Protein AF-A0A0D3FZT7-F1 (afdb_monomer)

Structure (mmCIF, N/CA/C/O backbone):
data_AF-A0A0D3FZT7-F1
#
_entry.id   AF-A0A0D3FZT7-F1
#
loop_
_atom_site.group_PDB
_atom_site.id
_atom_site.type_symbol
_atom_site.label_atom_id
_atom_site.label_alt_id
_atom_site.label_comp_id
_atom_site.label_asym_id
_atom_site.label_entity_id
_atom_site.label_seq_id
_atom_site.pdbx_PDB_ins_code
_atom_site.Cartn_x
_atom_site.Cartn_y
_atom_site.Cartn_z
_atom_site.occupancy
_atom_site.B_iso_or_equiv
_atom_site.auth_seq_id
_atom_site.auth_comp_id
_atom_site.auth_asym_id
_atom_site.auth_atom_id
_atom_site.pdbx_PDB_model_num
ATOM 1 N N . MET A 1 1 ? -8.941 10.943 -0.193 1.00 49.81 1 MET A N 1
ATOM 2 C CA . MET A 1 1 ? -8.845 11.313 1.235 1.00 49.81 1 MET A CA 1
ATOM 3 C C . MET A 1 1 ? -10.201 11.715 1.791 1.00 49.81 1 MET A C 1
ATOM 5 O O . MET A 1 1 ? -10.698 11.001 2.644 1.00 49.81 1 MET A O 1
ATOM 9 N N . SER A 1 2 ? -10.867 12.737 1.251 1.00 47.97 2 SER A N 1
ATOM 10 C CA . SER A 1 2 ? -12.172 13.206 1.758 1.00 47.97 2 SER A CA 1
ATOM 11 C C . SER A 1 2 ? -13.292 12.150 1.708 1.00 47.97 2 SER A C 1
ATOM 13 O O . SER A 1 2 ? -14.020 11.986 2.678 1.00 47.97 2 SER A O 1
ATOM 15 N N . PHE A 1 3 ? -13.395 11.379 0.619 1.00 68.00 3 PHE A N 1
ATOM 16 C CA . PHE A 1 3 ? -14.388 10.298 0.500 1.00 68.00 3 PHE A CA 1
ATOM 17 C C . PHE A 1 3 ? -14.112 9.110 1.430 1.00 68.00 3 PHE A C 1
ATOM 19 O O . PHE A 1 3 ? -15.040 8.587 2.027 1.00 68.00 3 PHE A O 1
ATOM 26 N N . ALA A 1 4 ? -12.840 8.748 1.614 1.00 59.12 4 ALA A N 1
ATOM 27 C CA . ALA A 1 4 ? -12.433 7.680 2.529 1.00 59.12 4 ALA A CA 1
ATOM 28 C C . ALA A 1 4 ? -12.727 8.037 3.995 1.00 59.12 4 ALA A C 1
ATOM 30 O O . ALA A 1 4 ? -13.129 7.182 4.775 1.00 59.12 4 ALA A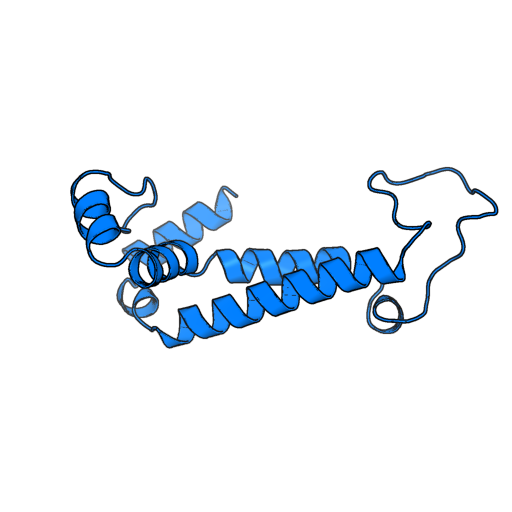 O 1
ATOM 31 N N . MET A 1 5 ? -12.560 9.312 4.364 1.00 59.31 5 MET A N 1
ATOM 32 C CA . MET A 1 5 ? -12.951 9.798 5.688 1.00 59.31 5 MET A CA 1
ATOM 33 C C . MET A 1 5 ? -14.463 9.697 5.887 1.00 59.31 5 MET A C 1
ATOM 35 O O . MET A 1 5 ? -14.903 9.246 6.936 1.00 59.31 5 MET A O 1
ATOM 39 N N . LEU A 1 6 ? -15.252 10.075 4.879 1.00 69.69 6 LEU A N 1
ATOM 40 C CA . LEU A 1 6 ? -16.713 10.067 4.951 1.00 69.69 6 LEU A CA 1
ATOM 41 C C . LEU A 1 6 ? -17.298 8.644 4.986 1.00 69.69 6 LEU A C 1
ATOM 43 O O . LEU A 1 6 ? -18.194 8.381 5.783 1.00 69.69 6 LEU A O 1
ATOM 47 N N . GLU A 1 7 ? -16.759 7.719 4.192 1.00 68.38 7 GLU A N 1
ATOM 48 C CA . GLU A 1 7 ? -17.059 6.280 4.249 1.00 68.38 7 GLU A CA 1
ATOM 49 C C . GLU A 1 7 ? -16.758 5.711 5.641 1.00 68.38 7 GLU A C 1
ATOM 51 O O . GLU A 1 7 ? -17.649 5.170 6.294 1.00 68.38 7 GLU A O 1
ATOM 56 N N . HIS A 1 8 ? -15.552 5.956 6.163 1.00 61.16 8 HIS A N 1
ATOM 57 C CA . HIS A 1 8 ? -15.153 5.465 7.480 1.00 61.16 8 HIS A CA 1
ATOM 58 C C . HIS A 1 8 ? -16.012 6.035 8.620 1.00 61.16 8 HIS A C 1
ATOM 60 O O . HIS A 1 8 ? -16.279 5.324 9.594 1.00 61.16 8 HIS A O 1
ATOM 66 N N . LEU A 1 9 ? -16.443 7.299 8.506 1.00 61.69 9 LEU A N 1
ATOM 67 C CA . LEU A 1 9 ? -17.339 7.965 9.457 1.00 61.69 9 LEU A CA 1
ATOM 68 C C . LEU A 1 9 ? -18.751 7.367 9.400 1.00 61.69 9 LEU A C 1
ATOM 70 O O . LEU A 1 9 ? -19.364 7.131 10.436 1.00 61.69 9 LEU A O 1
ATOM 74 N N . THR A 1 10 ? -19.240 7.079 8.192 1.00 62.66 10 THR A N 1
ATOM 75 C CA . THR A 1 10 ? -20.557 6.472 7.956 1.00 62.66 10 THR A CA 1
ATOM 76 C C . THR A 1 10 ? -20.601 5.043 8.499 1.00 62.66 10 THR A C 1
ATOM 78 O O . THR A 1 10 ? -21.533 4.684 9.214 1.00 62.66 10 THR A O 1
ATOM 81 N N . GLU A 1 11 ? -19.561 4.246 8.250 1.00 63.12 11 GLU A N 1
ATOM 82 C CA . GLU A 1 11 ? -19.422 2.894 8.803 1.00 63.12 11 GLU A CA 1
ATOM 83 C C . GLU A 1 11 ? -19.251 2.896 10.326 1.00 63.12 11 GLU A C 1
ATOM 85 O O . GLU A 1 11 ? -19.795 2.027 10.998 1.00 63.12 11 GLU A O 1
ATOM 90 N N . ALA A 1 12 ? -18.536 3.877 10.892 1.00 59.78 12 ALA A N 1
ATOM 91 C CA . ALA A 1 12 ? -18.393 4.003 12.345 1.00 59.78 12 ALA A CA 1
ATOM 92 C C . ALA A 1 12 ? -19.722 4.339 13.042 1.00 59.78 12 ALA A C 1
ATOM 94 O O . ALA A 1 12 ? -19.971 3.848 14.139 1.00 59.78 12 ALA A O 1
ATOM 95 N N . LEU A 1 13 ? -20.562 5.164 12.409 1.00 66.19 13 LEU A N 1
ATOM 96 C CA . LEU A 1 13 ? -21.857 5.577 12.955 1.00 66.19 13 LEU A CA 1
ATOM 97 C C . LEU A 1 13 ? -22.934 4.495 12.809 1.00 66.19 13 LEU A C 1
ATOM 99 O O . LEU A 1 13 ? -23.800 4.389 13.672 1.00 66.19 13 LEU A O 1
ATOM 103 N N . LEU A 1 14 ? -22.900 3.718 11.721 1.00 66.38 14 LEU A N 1
ATOM 104 C CA . LEU A 1 14 ? -23.928 2.717 11.424 1.00 66.38 14 LEU A CA 1
ATOM 105 C C . LEU A 1 14 ? -23.564 1.304 11.907 1.00 66.38 14 LEU A C 1
ATOM 107 O O . LEU A 1 14 ? -24.468 0.555 12.267 1.00 66.38 14 LEU A O 1
ATOM 111 N N . PHE A 1 15 ? -22.277 0.930 11.935 1.00 61.31 15 PHE A N 1
ATOM 112 C CA . PHE A 1 15 ? -21.832 -0.447 12.206 1.00 61.31 15 PHE A CA 1
ATOM 113 C C . PHE A 1 15 ? -20.522 -0.518 13.029 1.00 61.31 15 PHE A C 1
ATOM 115 O O . PHE A 1 15 ? -19.498 -0.999 12.532 1.00 61.31 15 PHE A O 1
ATOM 122 N N . PRO A 1 16 ? -20.523 -0.087 14.307 1.00 58.38 16 PRO A N 1
ATOM 123 C CA . PRO A 1 16 ? -19.332 -0.121 15.164 1.00 58.38 16 PRO A CA 1
ATOM 124 C C . PRO A 1 16 ? -18.804 -1.545 15.434 1.00 58.38 16 PRO A C 1
ATOM 126 O O . PRO A 1 16 ? -17.593 -1.736 15.548 1.00 58.38 16 PRO A O 1
ATOM 129 N N . GLU A 1 17 ? -19.680 -2.555 15.445 1.00 55.94 17 GLU A N 1
ATOM 130 C CA . GLU A 1 17 ? -19.344 -3.964 15.719 1.00 55.94 17 GLU A CA 1
ATOM 131 C C . GLU A 1 17 ? -18.473 -4.613 14.624 1.00 55.94 17 GLU A C 1
ATOM 133 O O . GLU A 1 17 ? -17.681 -5.509 14.908 1.00 55.94 17 GLU A O 1
ATOM 138 N N . LEU A 1 18 ? -18.534 -4.138 13.369 1.00 53.84 18 LEU A N 1
ATOM 139 C CA . LEU A 1 18 ? -17.671 -4.656 12.293 1.00 53.84 18 LEU A CA 1
ATOM 140 C C . LEU A 1 18 ? -16.187 -4.304 12.500 1.00 53.84 18 LEU A C 1
ATOM 142 O O . LEU A 1 18 ? -15.313 -4.974 11.946 1.00 53.84 18 LEU A O 1
ATOM 146 N N . LYS A 1 19 ? -15.891 -3.273 13.302 1.00 54.03 19 LYS A N 1
ATOM 147 C CA . LYS A 1 19 ? -14.524 -2.796 13.570 1.00 54.03 19 LYS A CA 1
ATOM 148 C C . LYS A 1 19 ? -13.867 -3.450 14.793 1.00 54.03 19 LYS A C 1
ATOM 150 O O . LYS A 1 19 ? -12.736 -3.087 15.118 1.00 54.03 19 LYS A O 1
ATOM 155 N N . GLU A 1 20 ? -14.539 -4.397 15.450 1.00 56.72 20 GLU A N 1
ATOM 156 C CA . GLU A 1 20 ? -14.010 -5.167 16.591 1.00 56.72 20 GLU A CA 1
ATOM 157 C C . GLU A 1 20 ? -13.399 -6.519 16.194 1.00 56.72 20 GLU A C 1
ATOM 159 O O . GLU A 1 20 ? -12.702 -7.161 16.984 1.00 56.72 20 GLU A O 1
ATOM 164 N N . TYR A 1 21 ? -13.607 -6.966 14.954 1.00 62.59 21 TYR A N 1
ATOM 165 C CA . TYR A 1 21 ? -13.067 -8.241 14.503 1.00 62.59 21 TYR A CA 1
ATOM 166 C C . TYR A 1 21 ? -11.553 -8.148 14.296 1.00 62.59 21 TYR A C 1
ATOM 168 O O . TYR A 1 21 ? -11.066 -7.761 13.237 1.00 62.59 21 TYR A O 1
ATOM 176 N N . TRP A 1 22 ? -10.802 -8.591 15.301 1.00 62.03 22 TRP A N 1
ATOM 177 C CA . TRP A 1 22 ? -9.348 -8.803 15.284 1.00 62.03 22 TRP A CA 1
ATOM 178 C C . TRP A 1 22 ? -8.825 -9.484 14.004 1.00 62.03 22 TRP A C 1
ATOM 180 O O . TRP A 1 22 ? -7.739 -9.159 13.523 1.00 62.03 22 TRP A O 1
ATOM 190 N N . PHE A 1 23 ? -9.614 -10.377 13.397 1.00 66.62 23 PHE A N 1
ATOM 191 C CA . PHE A 1 23 ? -9.291 -11.003 12.112 1.00 66.62 23 PHE A CA 1
ATOM 192 C C . PHE A 1 23 ? -9.172 -9.992 10.957 1.00 66.62 23 PHE A C 1
ATOM 194 O O . PHE A 1 23 ? -8.275 -10.116 10.125 1.00 66.62 23 PHE A O 1
ATOM 201 N N . VAL A 1 24 ? -10.020 -8.959 10.921 1.00 70.12 24 VAL A N 1
ATOM 202 C CA . VAL A 1 24 ? -9.987 -7.901 9.896 1.00 70.12 24 VAL A CA 1
ATOM 203 C C . VAL A 1 24 ? -8.688 -7.099 9.995 1.00 70.12 24 VAL A C 1
ATOM 205 O O . VAL A 1 24 ? -8.077 -6.795 8.972 1.00 70.12 24 VAL A O 1
ATOM 208 N N . SER A 1 25 ? -8.203 -6.843 11.214 1.00 69.38 25 SER A N 1
ATOM 209 C CA . SER A 1 25 ? -6.902 -6.201 11.445 1.00 69.38 25 SER A CA 1
ATOM 210 C C . SER A 1 25 ? -5.732 -7.063 10.957 1.00 69.38 25 SER A C 1
ATOM 212 O O . SER A 1 25 ? -4.800 -6.543 10.344 1.00 69.38 25 SER A O 1
ATOM 214 N N . TYR A 1 26 ? -5.786 -8.386 11.157 1.00 75.06 26 TYR A N 1
ATOM 215 C CA . TYR A 1 26 ? -4.776 -9.309 10.624 1.00 75.06 26 TYR A CA 1
ATOM 216 C C . TYR A 1 26 ? -4.777 -9.360 9.094 1.00 75.06 26 TYR A C 1
ATOM 218 O O . TYR A 1 26 ? -3.712 -9.329 8.476 1.00 75.06 26 TYR A O 1
ATOM 226 N N . VAL A 1 27 ? -5.956 -9.402 8.471 1.00 79.62 27 VAL A N 1
ATOM 227 C CA . VAL A 1 27 ? -6.080 -9.333 7.009 1.00 79.62 27 VAL A CA 1
ATOM 228 C C . VAL A 1 27 ? -5.513 -8.008 6.493 1.00 79.62 27 VAL A C 1
ATOM 230 O O . VAL A 1 27 ? -4.716 -8.016 5.557 1.00 79.62 27 VAL A O 1
ATOM 233 N N . GLY A 1 28 ? -5.834 -6.890 7.150 1.00 80.12 28 GLY A N 1
ATOM 234 C CA . GLY A 1 28 ? -5.271 -5.573 6.858 1.00 80.12 28 GLY A CA 1
ATOM 235 C C . GLY A 1 28 ? -3.744 -5.550 6.900 1.00 80.12 28 GLY A C 1
ATOM 236 O O . GLY A 1 28 ? -3.111 -5.120 5.935 1.00 80.12 28 GLY A O 1
ATOM 237 N N . LEU A 1 29 ? -3.143 -6.104 7.957 1.00 79.81 29 LEU A N 1
ATOM 238 C CA . LEU A 1 29 ? -1.690 -6.236 8.091 1.00 79.81 29 LEU A CA 1
ATOM 239 C C . LEU A 1 29 ? -1.073 -7.041 6.941 1.00 79.81 29 LEU A C 1
ATOM 241 O O . LEU A 1 29 ? -0.089 -6.612 6.334 1.00 79.81 29 LEU A O 1
ATOM 245 N N . VAL A 1 30 ? -1.651 -8.200 6.618 1.00 85.38 30 VAL A N 1
ATOM 246 C CA . VAL A 1 30 ? -1.162 -9.030 5.511 1.00 85.38 30 VAL A CA 1
ATOM 247 C C . VAL A 1 30 ? -1.238 -8.256 4.193 1.00 85.38 30 VAL A C 1
ATOM 249 O O . VAL A 1 30 ? -0.281 -8.284 3.419 1.00 85.38 30 VAL A O 1
ATOM 252 N N . MET A 1 31 ? -2.311 -7.497 3.957 1.00 81.12 31 MET A N 1
ATOM 253 C CA . MET A 1 31 ? -2.422 -6.640 2.774 1.00 81.12 31 MET A CA 1
ATOM 254 C C . MET A 1 31 ? -1.364 -5.531 2.752 1.00 81.12 31 MET A C 1
ATOM 256 O O . MET A 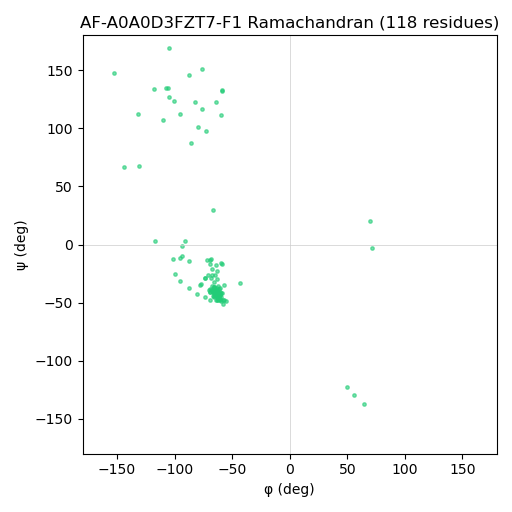1 31 ? -0.731 -5.339 1.717 1.00 81.12 31 MET A O 1
ATOM 260 N N . VAL A 1 32 ? -1.106 -4.846 3.872 1.00 84.69 32 VAL A N 1
ATOM 261 C CA . VAL A 1 32 ? -0.051 -3.817 3.969 1.00 84.69 32 VAL A CA 1
ATOM 262 C C . VAL A 1 32 ? 1.312 -4.401 3.598 1.00 84.69 32 VAL A C 1
ATOM 264 O O . VAL A 1 32 ? 2.022 -3.827 2.769 1.00 84.69 32 VAL A O 1
ATOM 267 N N . ILE A 1 33 ? 1.663 -5.563 4.158 1.00 88.81 33 ILE A N 1
ATOM 268 C CA . ILE A 1 33 ? 2.938 -6.239 3.884 1.00 88.81 33 ILE A CA 1
ATOM 269 C C . ILE A 1 33 ? 3.027 -6.636 2.409 1.00 88.81 33 ILE A C 1
ATOM 271 O O . ILE A 1 33 ? 4.026 -6.343 1.753 1.00 88.81 33 ILE A O 1
ATOM 275 N N . ILE A 1 34 ? 1.982 -7.263 1.862 1.00 88.62 34 ILE A N 1
ATOM 276 C CA . ILE A 1 34 ? 1.943 -7.675 0.453 1.00 88.62 34 ILE A CA 1
ATOM 277 C C . ILE A 1 34 ? 2.070 -6.458 -0.471 1.00 88.62 34 ILE A C 1
ATOM 279 O O . ILE A 1 34 ? 2.879 -6.475 -1.400 1.00 88.62 34 ILE A O 1
ATOM 283 N N . GLY A 1 35 ? 1.316 -5.389 -0.208 1.00 86.94 35 GLY A N 1
ATOM 284 C CA . GLY A 1 35 ? 1.356 -4.154 -0.986 1.00 86.94 35 GLY A CA 1
ATOM 285 C C . GLY A 1 35 ? 2.744 -3.512 -0.986 1.00 86.94 35 GLY A C 1
ATOM 286 O O . GLY A 1 35 ? 3.268 -3.166 -2.048 1.00 86.94 35 GLY A O 1
ATOM 287 N N . GLU A 1 36 ? 3.386 -3.429 0.182 1.00 87.75 36 GLU A N 1
ATOM 288 C CA . GLU A 1 36 ? 4.734 -2.873 0.334 1.00 87.75 36 GLU A CA 1
ATOM 289 C C . GLU A 1 36 ? 5.799 -3.743 -0.357 1.00 87.75 36 GLU A C 1
ATOM 291 O O . GLU A 1 36 ? 6.685 -3.214 -1.036 1.00 87.75 36 GLU A O 1
ATOM 296 N N . VAL A 1 37 ? 5.694 -5.074 -0.261 1.00 89.81 37 VAL A N 1
ATOM 297 C CA . VAL A 1 37 ? 6.584 -6.016 -0.961 1.00 89.81 37 VAL A CA 1
ATOM 298 C C . VAL A 1 37 ? 6.445 -5.868 -2.473 1.00 89.81 37 VAL A C 1
ATOM 300 O O . VAL A 1 37 ? 7.454 -5.713 -3.158 1.00 89.81 37 VAL A O 1
ATOM 303 N N . ILE A 1 38 ? 5.220 -5.840 -3.007 1.00 86.69 38 ILE A N 1
ATOM 304 C CA . ILE A 1 38 ? 4.977 -5.631 -4.442 1.00 86.69 38 ILE A CA 1
ATOM 305 C C . ILE A 1 38 ? 5.569 -4.291 -4.893 1.00 86.69 38 ILE A C 1
ATOM 307 O O . ILE A 1 38 ? 6.210 -4.227 -5.945 1.00 86.69 38 ILE A O 1
ATOM 311 N N . ARG A 1 39 ? 5.418 -3.229 -4.090 1.00 85.19 39 ARG A N 1
ATOM 312 C CA . ARG A 1 39 ? 5.955 -1.902 -4.413 1.00 85.19 39 ARG A CA 1
ATOM 313 C C . ARG A 1 39 ? 7.484 -1.904 -4.439 1.00 85.19 39 ARG A C 1
ATOM 315 O O . ARG A 1 39 ? 8.073 -1.408 -5.396 1.00 85.19 39 ARG A O 1
ATOM 322 N N . LYS A 1 40 ? 8.140 -2.515 -3.447 1.00 85.31 40 LYS A N 1
ATOM 323 C CA . LYS A 1 40 ? 9.607 -2.650 -3.418 1.00 85.31 40 LYS A CA 1
ATOM 324 C C . LYS A 1 40 ? 10.113 -3.527 -4.558 1.00 85.31 40 LYS A C 1
ATOM 326 O O . LYS A 1 40 ? 11.073 -3.148 -5.217 1.00 85.31 40 LYS A O 1
ATOM 331 N N . LEU A 1 41 ? 9.447 -4.642 -4.855 1.00 85.44 41 LEU A N 1
ATOM 332 C CA . LEU A 1 41 ? 9.799 -5.487 -5.994 1.00 85.44 41 LEU A CA 1
ATOM 333 C C . LEU A 1 41 ? 9.631 -4.742 -7.321 1.00 85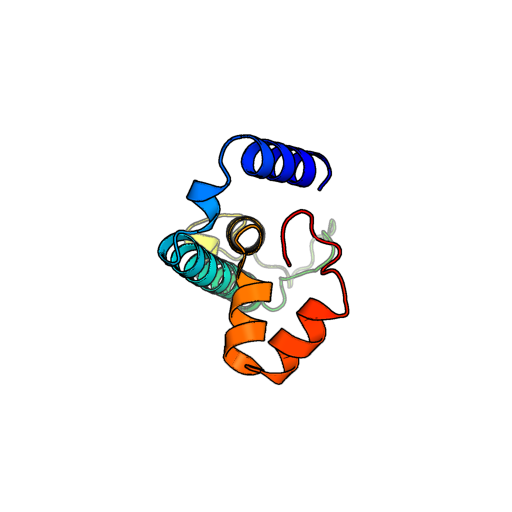.44 41 LEU A C 1
ATOM 335 O O . LEU A 1 41 ? 10.476 -4.895 -8.196 1.00 85.44 41 LEU A O 1
ATOM 339 N N . ALA A 1 42 ? 8.606 -3.901 -7.473 1.00 84.00 42 ALA A N 1
ATOM 340 C CA . ALA A 1 42 ? 8.438 -3.052 -8.651 1.00 84.00 42 ALA A CA 1
ATOM 341 C C . ALA A 1 42 ? 9.591 -2.051 -8.818 1.00 84.00 42 ALA A C 1
ATOM 343 O O . ALA A 1 42 ? 10.064 -1.860 -9.937 1.00 84.00 42 ALA A O 1
ATOM 344 N N . VAL A 1 43 ? 10.068 -1.451 -7.724 1.00 82.38 43 VAL A N 1
ATOM 345 C CA . VAL A 1 43 ? 11.221 -0.535 -7.727 1.00 82.38 43 VAL A CA 1
ATOM 346 C C . VAL A 1 43 ? 12.517 -1.286 -8.028 1.00 82.38 43 VAL A C 1
ATOM 348 O O . VAL A 1 43 ? 13.271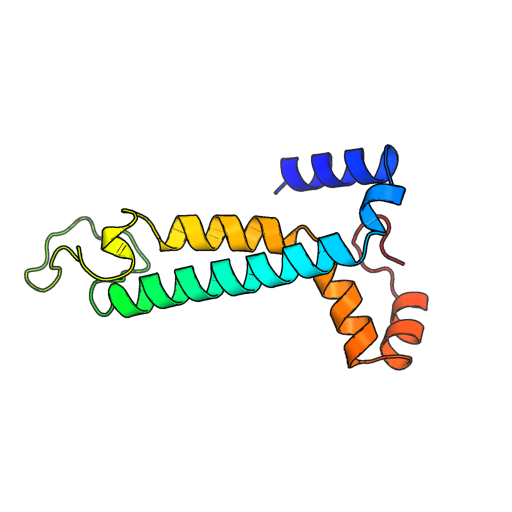 -0.874 -8.900 1.00 82.38 43 VAL A O 1
ATOM 351 N N . VAL A 1 44 ? 12.760 -2.420 -7.365 1.00 83.81 44 VAL A N 1
ATOM 352 C CA . VAL A 1 44 ? 13.969 -3.239 -7.557 1.00 83.81 44 VAL A CA 1
ATOM 353 C C . VAL A 1 44 ? 14.026 -3.818 -8.970 1.00 83.81 44 VAL A C 1
ATOM 355 O O . VAL A 1 44 ? 15.070 -3.760 -9.610 1.00 83.81 44 VAL A O 1
ATOM 358 N N . THR A 1 45 ? 12.900 -4.325 -9.481 1.00 80.81 45 THR A N 1
ATOM 359 C CA . THR A 1 45 ? 12.808 -4.871 -10.845 1.00 80.81 45 THR A CA 1
ATOM 360 C C . THR A 1 45 ? 12.964 -3.767 -11.886 1.00 80.81 45 THR A C 1
ATOM 362 O O . THR A 1 45 ? 13.577 -4.003 -12.919 1.00 80.81 45 THR A O 1
ATOM 365 N N . ALA A 1 46 ? 12.447 -2.559 -11.623 1.00 75.12 46 ALA A N 1
ATOM 366 C CA . ALA A 1 46 ? 12.652 -1.421 -12.513 1.00 75.12 46 ALA A CA 1
ATOM 367 C C . ALA A 1 46 ? 14.079 -0.848 -12.439 1.00 75.12 46 ALA A C 1
ATOM 369 O O . ALA A 1 46 ? 14.582 -0.325 -13.431 1.00 75.12 46 ALA A O 1
ATOM 370 N N . GLY A 1 47 ? 14.753 -0.972 -11.293 1.00 75.81 47 GLY A N 1
ATOM 371 C CA . GLY A 1 47 ? 16.156 -0.614 -11.103 1.00 75.81 47 GLY A CA 1
ATOM 372 C C . GLY A 1 47 ? 16.481 0.791 -11.616 1.00 75.81 47 GLY A C 1
ATOM 373 O O . GLY A 1 47 ? 15.857 1.772 -11.222 1.00 75.81 47 GLY A O 1
ATOM 374 N N . ARG A 1 48 ? 17.446 0.887 -12.540 1.00 62.00 48 ARG A N 1
ATOM 375 C CA . ARG A 1 48 ? 17.870 2.156 -13.166 1.00 62.00 48 ARG A CA 1
ATOM 376 C C . ARG A 1 48 ? 16.822 2.786 -14.093 1.00 62.00 48 ARG A C 1
ATOM 378 O O . ARG A 1 48 ? 16.977 3.943 -14.461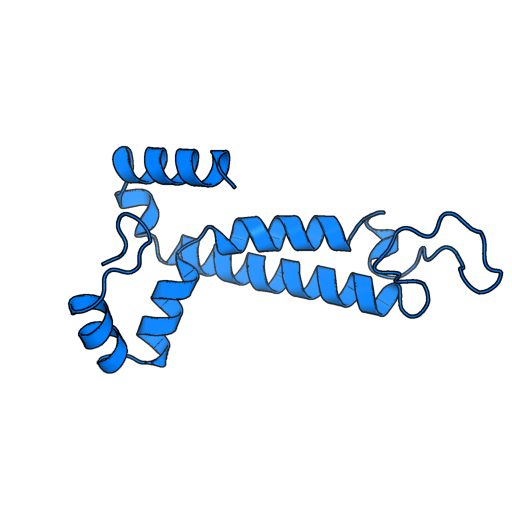 1.00 62.00 48 ARG A O 1
ATOM 385 N N . SER A 1 49 ? 15.777 2.047 -14.456 1.00 60.81 49 SER A N 1
ATOM 386 C CA . SER A 1 49 ? 14.630 2.548 -15.221 1.00 60.81 49 SER A CA 1
ATOM 387 C C . SER A 1 49 ? 13.478 3.012 -14.320 1.00 60.81 49 SER A C 1
ATOM 389 O O . SER A 1 49 ? 12.455 3.482 -14.816 1.00 60.81 49 SER A O 1
ATOM 391 N N . PHE A 1 50 ? 13.608 2.892 -12.990 1.00 57.72 50 PHE A N 1
ATOM 392 C CA . PHE A 1 50 ? 12.644 3.472 -12.061 1.00 57.72 50 PHE A CA 1
ATOM 393 C C . PHE A 1 50 ? 12.921 4.967 -11.905 1.00 57.72 50 PHE A C 1
ATOM 395 O O . PHE A 1 50 ? 13.818 5.374 -11.167 1.00 57.72 50 PHE A O 1
ATOM 402 N N . THR A 1 51 ? 12.138 5.796 -12.592 1.00 59.47 51 THR A N 1
ATOM 403 C CA . THR A 1 51 ? 12.205 7.248 -12.415 1.00 59.47 51 THR A CA 1
ATOM 404 C C . THR A 1 51 ? 11.002 7.725 -11.603 1.00 59.47 51 THR A C 1
ATOM 406 O O . THR A 1 51 ? 9.863 7.448 -11.967 1.00 59.47 51 THR A O 1
ATOM 409 N N . HIS A 1 52 ? 11.239 8.466 -10.511 1.00 59.75 52 HIS A N 1
ATOM 410 C CA . HIS A 1 52 ? 10.174 9.073 -9.688 1.00 59.75 52 HIS A CA 1
ATOM 411 C C . HIS A 1 52 ? 9.344 10.129 -10.443 1.00 59.75 52 HIS A C 1
ATOM 413 O O . HIS A 1 52 ? 8.242 10.469 -10.021 1.00 59.75 52 HIS A O 1
ATOM 419 N N . VAL A 1 53 ? 9.872 10.639 -11.558 1.00 54.44 53 VAL A N 1
ATOM 420 C CA . VAL A 1 53 ? 9.240 11.620 -12.443 1.00 54.44 53 VAL A CA 1
ATOM 421 C C . VAL A 1 53 ? 9.065 10.975 -13.813 1.00 54.44 53 VAL A C 1
ATOM 423 O O . VAL A 1 53 ? 9.999 10.351 -14.319 1.00 54.44 53 VAL A O 1
ATOM 426 N N . ILE A 1 54 ? 7.884 11.126 -14.417 1.00 56.72 54 ILE A N 1
ATOM 427 C CA . ILE A 1 54 ? 7.595 10.612 -15.761 1.00 56.72 54 ILE A CA 1
ATOM 428 C C . ILE A 1 54 ? 8.580 11.259 -16.743 1.00 56.72 54 ILE A C 1
ATOM 430 O O . ILE A 1 54 ? 8.533 12.465 -16.986 1.00 56.72 54 ILE A O 1
ATOM 434 N N . ARG A 1 55 ? 9.502 10.461 -17.289 1.00 55.00 55 ARG A N 1
ATOM 435 C CA . ARG A 1 55 ? 10.437 10.907 -18.326 1.00 55.00 55 ARG A CA 1
ATOM 436 C C . ARG A 1 55 ? 9.730 10.845 -19.672 1.00 55.00 55 ARG A C 1
ATOM 438 O O . ARG A 1 55 ? 9.251 9.795 -20.082 1.00 55.00 55 ARG A O 1
ATOM 445 N N . ILE A 1 56 ? 9.678 11.988 -20.344 1.00 57.09 56 ILE A N 1
ATOM 446 C CA . ILE A 1 56 ? 9.049 12.154 -21.663 1.00 57.09 56 ILE A CA 1
ATOM 447 C C . ILE A 1 56 ? 10.072 11.983 -22.801 1.00 57.09 56 ILE A C 1
ATOM 449 O O . ILE A 1 56 ? 9.698 11.900 -23.967 1.00 57.09 56 ILE A O 1
ATOM 453 N N . HIS A 1 57 ? 11.367 11.921 -22.466 1.00 51.91 57 HIS A N 1
ATOM 454 C CA . HIS A 1 57 ? 12.470 11.783 -23.414 1.00 51.91 57 HIS A CA 1
ATOM 455 C C . HIS A 1 57 ? 13.052 10.369 -23.379 1.00 51.91 57 HIS A C 1
ATOM 457 O O . HIS A 1 57 ? 13.285 9.808 -22.309 1.00 51.91 57 HIS A O 1
ATOM 463 N N . TYR A 1 58 ? 13.271 9.809 -24.568 1.00 55.88 58 TYR A N 1
ATOM 464 C CA . TYR A 1 58 ? 13.843 8.484 -24.773 1.00 55.88 58 TYR A CA 1
ATOM 465 C C . TYR A 1 58 ? 15.360 8.543 -24.531 1.00 55.88 58 TYR A C 1
ATOM 467 O O . TYR A 1 58 ? 16.070 9.248 -25.243 1.00 55.88 58 TYR A O 1
ATOM 475 N N . GLU A 1 59 ? 15.855 7.833 -23.518 1.00 57.09 59 GLU A N 1
ATOM 476 C CA . GLU A 1 59 ? 17.289 7.646 -23.256 1.00 57.09 59 GLU A CA 1
ATOM 477 C C . GLU A 1 59 ? 17.666 6.202 -23.610 1.00 57.09 59 GLU A C 1
ATOM 479 O O . GLU A 1 59 ? 16.977 5.273 -23.193 1.00 57.09 59 GLU A O 1
ATOM 484 N N . ASP A 1 60 ? 18.782 5.981 -24.313 1.00 57.34 60 ASP A N 1
ATOM 485 C CA . ASP A 1 60 ? 19.221 4.644 -24.766 1.00 57.34 60 ASP A CA 1
ATOM 486 C C . ASP A 1 60 ? 19.433 3.623 -23.625 1.00 57.34 60 ASP A C 1
ATOM 488 O O . ASP A 1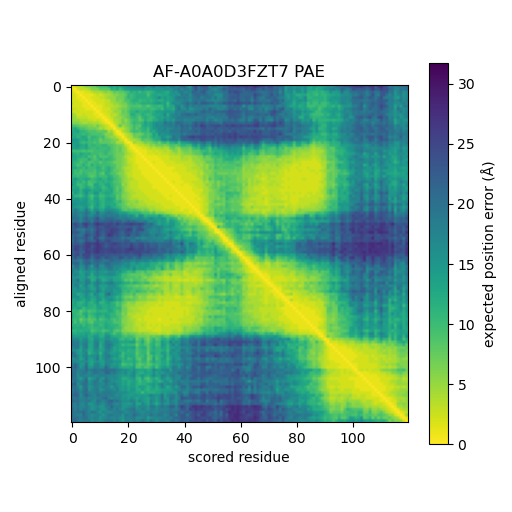 60 ? 19.478 2.409 -23.843 1.00 57.34 60 ASP A O 1
ATOM 492 N N . GLN A 1 61 ? 19.548 4.105 -22.383 1.00 58.47 61 GLN A N 1
ATOM 493 C CA . GLN A 1 61 ? 19.669 3.284 -21.175 1.00 58.47 61 GLN A CA 1
ATOM 494 C C . GLN A 1 61 ? 18.311 2.874 -20.566 1.00 58.47 61 GLN A C 1
ATOM 496 O O . GLN A 1 61 ? 18.267 1.952 -19.749 1.00 58.47 61 GLN A O 1
ATOM 501 N N . HIS A 1 62 ? 17.198 3.500 -20.970 1.00 59.28 62 HIS A N 1
ATOM 502 C CA . HIS A 1 62 ? 15.839 3.165 -20.535 1.00 59.28 62 HIS A CA 1
ATOM 503 C C . HIS A 1 62 ? 15.261 2.051 -21.416 1.00 59.28 62 HIS A C 1
ATOM 505 O O . HIS A 1 62 ? 14.587 2.286 -22.417 1.00 59.28 62 HIS A O 1
ATOM 511 N N . LYS A 1 63 ? 15.529 0.797 -21.047 1.00 65.69 63 LYS A N 1
ATOM 512 C CA . LYS A 1 63 ? 14.934 -0.361 -21.726 1.00 65.69 63 LYS A CA 1
ATOM 513 C C . LYS A 1 63 ? 13.585 -0.711 -21.109 1.00 65.69 63 LYS A C 1
ATOM 515 O O . LYS A 1 63 ? 13.394 -0.589 -19.903 1.00 65.69 63 LYS A O 1
ATOM 520 N N . LEU A 1 64 ? 12.656 -1.184 -21.940 1.00 71.88 64 LEU A N 1
ATOM 521 C CA . LEU A 1 64 ? 11.366 -1.681 -21.472 1.00 71.88 64 LEU A CA 1
ATOM 522 C C . LEU A 1 64 ? 11.574 -2.923 -20.596 1.00 71.88 64 LEU A C 1
ATOM 524 O O . LEU A 1 64 ? 12.139 -3.925 -21.037 1.00 71.88 64 LEU A O 1
ATOM 528 N N . ILE A 1 65 ? 11.086 -2.862 -19.360 1.00 73.75 65 ILE A N 1
ATOM 529 C CA . ILE A 1 65 ? 11.198 -3.954 -18.395 1.00 73.75 65 ILE A CA 1
ATOM 530 C C . ILE A 1 65 ? 9.920 -4.783 -18.448 1.00 73.75 65 ILE A C 1
ATOM 532 O O . ILE A 1 65 ? 8.847 -4.325 -18.072 1.00 73.75 65 ILE A O 1
ATOM 536 N N . THR A 1 66 ? 10.044 -6.017 -18.933 1.00 78.56 66 THR A N 1
ATOM 537 C CA . THR A 1 66 ? 8.931 -6.971 -19.095 1.00 78.56 66 THR A CA 1
ATOM 538 C C . THR A 1 66 ? 9.089 -8.232 -18.240 1.00 78.56 66 THR A C 1
ATOM 540 O O . THR A 1 66 ? 8.272 -9.148 -18.316 1.00 78.56 66 THR A O 1
ATOM 543 N N . HIS A 1 67 ? 10.139 -8.298 -17.419 1.00 77.62 67 HIS A N 1
ATOM 544 C CA . HIS A 1 67 ? 10.437 -9.434 -16.549 1.00 77.62 67 HIS A CA 1
ATOM 545 C C . HIS A 1 67 ? 10.092 -9.129 -15.082 1.00 77.62 67 HIS A C 1
ATOM 547 O O . HIS A 1 67 ? 9.780 -7.995 -14.718 1.00 77.62 67 HIS A O 1
ATOM 553 N N . GLY A 1 68 ? 10.108 -10.157 -14.230 1.00 81.56 68 GLY A N 1
ATOM 554 C CA . GLY A 1 68 ? 9.731 -10.031 -12.819 1.00 81.56 68 GLY A CA 1
ATOM 555 C C . GLY A 1 68 ? 8.258 -9.647 -12.643 1.00 81.56 68 GLY A C 1
ATOM 556 O O . GLY A 1 68 ? 7.386 -10.173 -13.337 1.00 81.56 68 GLY A O 1
ATOM 557 N N . VAL A 1 69 ? 7.971 -8.716 -11.728 1.00 81.69 69 VAL A N 1
ATOM 558 C CA . VAL A 1 69 ? 6.590 -8.292 -11.412 1.00 81.69 69 VAL A CA 1
ATOM 559 C C . VAL A 1 69 ? 5.909 -7.594 -12.600 1.00 81.69 69 VAL A C 1
ATOM 561 O O . VAL A 1 69 ? 4.693 -7.687 -12.762 1.00 81.69 69 VAL A O 1
ATOM 564 N N . TYR A 1 70 ? 6.694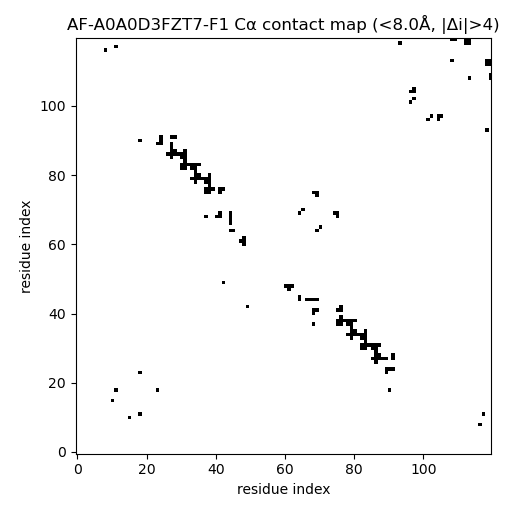 -6.989 -13.498 1.00 80.31 70 TYR A N 1
ATOM 565 C CA . TYR A 1 70 ? 6.193 -6.361 -14.726 1.00 80.31 70 TYR A CA 1
ATOM 566 C C . TYR A 1 70 ? 5.664 -7.367 -15.762 1.00 80.31 70 TYR A C 1
ATOM 568 O O . TYR A 1 70 ? 4.961 -6.969 -16.688 1.00 80.31 70 TYR A O 1
ATOM 576 N N . ARG A 1 71 ? 5.937 -8.673 -15.597 1.00 82.12 71 ARG A N 1
ATOM 577 C CA . ARG A 1 71 ? 5.339 -9.732 -16.431 1.00 82.12 71 ARG A CA 1
ATOM 578 C C . ARG A 1 71 ? 3.868 -9.977 -16.094 1.00 82.12 71 ARG A C 1
ATOM 580 O O . ARG A 1 71 ? 3.110 -10.417 -16.951 1.00 82.12 71 ARG A O 1
ATOM 587 N N . LEU A 1 72 ? 3.479 -9.735 -14.841 1.00 80.88 72 LEU A N 1
ATOM 588 C CA . LEU A 1 72 ? 2.116 -9.968 -14.358 1.00 80.88 72 LEU A CA 1
ATOM 589 C C . LEU A 1 72 ? 1.220 -8.749 -14.592 1.00 80.88 72 LEU A C 1
ATOM 591 O O . LEU A 1 72 ? 0.045 -8.899 -14.908 1.00 80.88 72 LEU A O 1
ATOM 595 N N . MET A 1 73 ? 1.765 -7.540 -14.439 1.00 79.38 73 MET A N 1
ATOM 596 C CA . MET A 1 73 ? 1.009 -6.297 -14.582 1.00 79.38 73 MET A CA 1
ATOM 597 C C . MET A 1 73 ? 1.905 -5.136 -15.017 1.00 79.38 73 MET A C 1
ATOM 599 O O . MET A 1 73 ? 3.062 -5.055 -14.622 1.00 79.38 73 MET A O 1
ATOM 603 N N . ARG A 1 74 ? 1.348 -4.198 -15.794 1.00 77.19 74 ARG A N 1
ATOM 604 C CA . ARG A 1 74 ? 2.077 -3.027 -16.328 1.00 77.19 74 ARG A CA 1
ATOM 605 C C . ARG A 1 74 ? 2.437 -1.989 -15.260 1.00 77.19 74 ARG A C 1
ATOM 607 O O . ARG A 1 74 ? 3.417 -1.270 -15.413 1.00 77.19 74 ARG A O 1
ATOM 614 N N . HIS A 1 75 ? 1.660 -1.929 -14.177 1.00 80.88 75 HIS A N 1
ATOM 615 C CA . HIS A 1 75 ? 1.844 -0.963 -13.092 1.00 80.88 75 HIS A CA 1
ATOM 616 C C . HIS A 1 75 ? 1.841 -1.633 -11.709 1.00 80.88 75 HIS A C 1
ATOM 618 O O . HIS A 1 75 ? 0.924 -1.419 -10.905 1.00 80.88 75 HIS A O 1
ATOM 624 N N . PRO A 1 76 ? 2.864 -2.447 -11.402 1.00 83.69 76 PRO A N 1
ATOM 625 C CA . PRO A 1 76 ? 2.932 -3.152 -10.130 1.00 83.69 76 PRO A CA 1
ATOM 626 C C . PRO A 1 76 ? 3.098 -2.204 -8.941 1.00 83.69 76 PRO A C 1
ATOM 628 O O . PRO A 1 76 ? 2.518 -2.449 -7.890 1.00 83.69 76 PRO A O 1
ATOM 631 N N . GLY A 1 77 ? 3.783 -1.069 -9.120 1.00 82.06 77 GLY A N 1
ATOM 632 C CA . GLY A 1 77 ? 3.911 -0.046 -8.079 1.00 82.06 77 GLY A CA 1
ATOM 633 C C . GLY A 1 77 ? 2.572 0.571 -7.657 1.00 82.06 77 GLY A C 1
ATOM 634 O O . GLY A 1 77 ? 2.301 0.664 -6.463 1.00 82.06 77 GLY A O 1
ATOM 635 N N . TYR A 1 78 ? 1.710 0.936 -8.616 1.00 80.00 78 TYR A N 1
ATOM 636 C CA . TYR A 1 78 ? 0.377 1.476 -8.310 1.00 80.00 78 TYR A CA 1
ATOM 637 C C . TYR A 1 78 ? -0.540 0.422 -7.693 1.00 80.00 78 TYR A C 1
ATOM 639 O O . TYR A 1 78 ? -1.259 0.719 -6.745 1.00 80.00 78 TYR A O 1
ATOM 647 N N . SER A 1 79 ? -0.471 -0.818 -8.180 1.00 83.00 79 SER A N 1
ATOM 648 C CA . SER A 1 79 ? -1.269 -1.920 -7.632 1.00 83.00 79 SER A CA 1
ATOM 649 C C . SER A 1 79 ? -0.859 -2.242 -6.191 1.00 83.00 79 SER A C 1
ATOM 651 O O . SER A 1 79 ? -1.715 -2.354 -5.319 1.00 83.00 79 SER A O 1
ATOM 653 N N . GLY A 1 80 ? 0.448 -2.302 -5.910 1.00 83.81 80 GLY A N 1
ATOM 654 C CA . GLY A 1 80 ? 0.969 -2.469 -4.551 1.00 83.81 80 GLY A CA 1
ATOM 655 C C . GLY A 1 80 ? 0.603 -1.302 -3.632 1.00 83.81 80 GLY A C 1
ATOM 656 O O . GLY A 1 80 ? 0.220 -1.523 -2.488 1.00 83.81 80 GLY A O 1
ATOM 657 N N . PHE A 1 81 ? 0.640 -0.066 -4.141 1.00 80.31 81 PHE A N 1
ATOM 658 C CA . PHE A 1 81 ? 0.194 1.111 -3.394 1.00 80.31 81 PHE A CA 1
ATOM 659 C C . PHE A 1 81 ? -1.302 1.068 -3.059 1.00 80.31 81 PHE A C 1
ATOM 661 O O . PHE A 1 81 ? -1.670 1.420 -1.945 1.00 80.31 81 PHE A O 1
ATOM 668 N N . LEU A 1 82 ? -2.157 0.609 -3.976 1.00 81.69 82 LEU A N 1
ATOM 669 C CA . LEU A 1 82 ? -3.595 0.481 -3.726 1.00 81.69 82 LEU A CA 1
ATOM 670 C C . LEU A 1 82 ? -3.875 -0.544 -2.622 1.00 81.69 82 LEU A C 1
ATOM 672 O O . LEU A 1 82 ? -4.597 -0.240 -1.680 1.00 81.69 82 LEU A O 1
ATOM 676 N N . ILE A 1 83 ? -3.256 -1.724 -2.702 1.00 81.88 83 ILE A N 1
ATOM 677 C CA . ILE A 1 83 ? -3.394 -2.773 -1.678 1.00 81.88 83 ILE A CA 1
ATOM 678 C C . ILE A 1 83 ? -2.892 -2.266 -0.320 1.00 81.88 83 ILE A C 1
ATOM 680 O O . ILE A 1 83 ? -3.546 -2.471 0.700 1.00 81.88 83 ILE A O 1
ATOM 684 N N . TRP A 1 84 ? -1.755 -1.566 -0.315 1.00 82.62 84 TRP A N 1
ATOM 685 C CA . TRP A 1 84 ? -1.207 -0.945 0.886 1.00 82.62 84 TRP A CA 1
ATOM 686 C C . TRP A 1 84 ? -2.168 0.095 1.477 1.00 82.62 84 TRP A C 1
ATOM 688 O O . TRP A 1 84 ? -2.472 0.025 2.662 1.00 82.62 84 TRP A O 1
ATOM 698 N N . ALA A 1 85 ? -2.707 1.000 0.655 1.00 77.12 85 ALA A N 1
ATOM 699 C CA . ALA A 1 85 ? -3.614 2.056 1.098 1.00 77.12 85 ALA A CA 1
ATOM 700 C C . ALA A 1 85 ? -4.902 1.486 1.713 1.00 77.12 85 ALA A C 1
ATOM 702 O O . ALA A 1 85 ? -5.318 1.930 2.780 1.00 77.12 85 ALA A O 1
ATOM 703 N N . VAL A 1 86 ? -5.494 0.460 1.093 1.00 77.62 86 VAL A N 1
ATOM 704 C CA . VAL A 1 86 ? -6.674 -0.229 1.646 1.00 77.62 86 VAL A CA 1
ATOM 705 C C . VAL A 1 86 ? -6.318 -0.968 2.939 1.00 77.62 86 VAL A C 1
ATOM 707 O O . VAL A 1 86 ? -7.065 -0.917 3.911 1.00 77.62 86 VAL A O 1
ATOM 710 N N . GLY A 1 87 ? -5.142 -1.597 3.005 1.00 77.69 87 GLY A N 1
ATOM 711 C CA . GLY A 1 87 ? -4.652 -2.232 4.228 1.00 77.69 87 GLY A CA 1
ATOM 712 C C . GLY A 1 87 ? -4.498 -1.242 5.386 1.00 77.69 87 GLY A C 1
ATOM 713 O O . GLY A 1 87 ? -4.929 -1.534 6.497 1.00 77.69 87 GLY A O 1
ATOM 714 N N . THR A 1 88 ? -3.978 -0.039 5.127 1.00 70.44 88 THR A N 1
ATOM 715 C CA . THR A 1 88 ? -3.826 1.014 6.150 1.00 70.44 88 THR A CA 1
ATOM 716 C C . THR A 1 88 ? -5.144 1.616 6.636 1.00 70.44 88 THR A C 1
ATOM 718 O O . THR A 1 88 ? -5.161 2.238 7.689 1.00 70.44 88 THR A O 1
ATOM 721 N N . GLN A 1 89 ? -6.256 1.428 5.916 1.00 69.06 89 GLN A N 1
ATOM 722 C CA . GLN A 1 89 ? -7.578 1.852 6.399 1.00 69.06 89 GLN A CA 1
ATOM 723 C C . GLN A 1 89 ? -8.099 0.965 7.543 1.00 69.06 89 GLN A C 1
ATOM 725 O O . GLN A 1 89 ? -9.056 1.339 8.224 1.00 69.06 89 GLN A O 1
ATOM 730 N N . THR A 1 90 ? -7.479 -0.196 7.778 1.00 65.94 90 THR A N 1
ATOM 731 C CA . THR A 1 90 ? -7.752 -1.013 8.966 1.00 65.94 90 THR A CA 1
ATOM 732 C C . THR A 1 90 ? -7.071 -0.410 10.202 1.00 65.94 90 THR A C 1
ATOM 734 O O . THR A 1 90 ? -6.042 0.249 10.088 1.00 65.94 90 THR A O 1
ATOM 737 N N . ARG A 1 91 ? -7.643 -0.629 11.396 1.00 66.69 91 ARG A N 1
ATOM 738 C CA . ARG A 1 91 ? -7.277 -0.046 12.716 1.00 66.69 91 ARG A CA 1
ATOM 739 C C . ARG A 1 91 ? -5.890 -0.475 13.259 1.00 66.69 91 ARG A C 1
ATOM 741 O O . ARG A 1 91 ? -5.688 -0.604 14.463 1.00 66.69 91 ARG A O 1
ATOM 748 N N . TYR A 1 92 ? -4.947 -0.758 12.367 1.00 65.00 92 TYR A N 1
ATOM 749 C CA . TYR A 1 92 ? -3.678 -1.426 12.630 1.00 65.00 92 TYR A CA 1
ATOM 750 C C . TYR A 1 92 ? -2.713 -0.609 13.496 1.00 65.00 92 TYR A C 1
ATOM 752 O O . TYR A 1 92 ? -2.058 -1.175 14.369 1.00 65.00 92 TYR A O 1
ATOM 760 N N . GLU A 1 93 ? -2.629 0.704 13.264 1.00 63.69 93 GLU A N 1
ATOM 761 C CA . GLU A 1 93 ? -1.688 1.585 13.970 1.00 63.69 93 GLU A CA 1
ATOM 762 C C . GLU A 1 93 ? -1.928 1.557 15.485 1.00 63.69 93 GLU A C 1
ATOM 764 O O . GLU A 1 93 ? -1.013 1.272 16.253 1.00 63.69 93 GLU A O 1
ATOM 769 N N . GLU A 1 94 ? -3.184 1.720 15.898 1.00 68.12 94 GLU A N 1
ATOM 770 C CA . GLU A 1 94 ? -3.596 1.698 17.303 1.00 68.12 94 GLU A CA 1
ATOM 771 C C . GLU A 1 94 ? -3.318 0.340 17.969 1.00 68.12 94 GLU A C 1
ATOM 773 O O . GLU A 1 94 ? -2.779 0.264 19.074 1.00 68.12 94 GLU A O 1
ATOM 778 N N . PHE A 1 95 ? -3.643 -0.756 17.275 1.00 68.19 95 PHE A N 1
ATOM 779 C CA . PHE A 1 95 ? -3.423 -2.109 17.784 1.00 68.19 95 PHE A CA 1
ATOM 780 C C . PHE A 1 95 ? -1.934 -2.402 18.010 1.00 68.19 95 PHE A C 1
ATOM 782 O O . PHE A 1 95 ? -1.553 -2.927 19.058 1.00 68.19 95 PHE A O 1
ATOM 789 N N . PHE A 1 96 ? -1.077 -2.055 17.046 1.00 66.31 96 PHE A N 1
ATOM 790 C CA . PHE A 1 96 ? 0.358 -2.299 17.161 1.00 66.31 96 PHE A CA 1
ATOM 791 C C . PHE A 1 96 ? 0.985 -1.461 18.278 1.00 66.31 96 PHE A C 1
ATOM 793 O O . PHE A 1 96 ? 1.820 -1.970 19.023 1.00 66.31 96 PHE A O 1
ATOM 800 N N . LEU A 1 97 ? 0.565 -0.203 18.429 1.00 70.06 97 LEU A N 1
ATOM 801 C CA . LEU A 1 97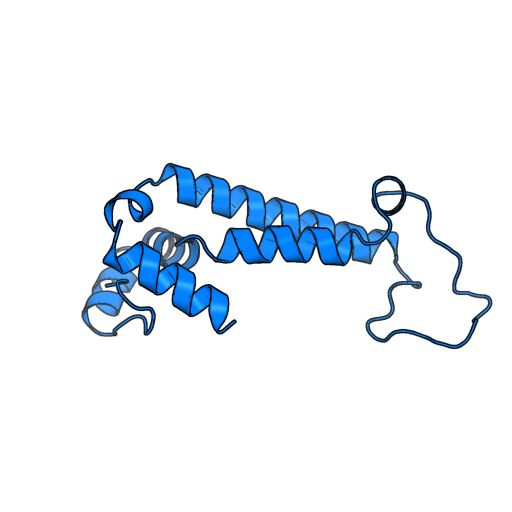 ? 1.059 0.677 19.485 1.00 70.06 97 LEU A CA 1
ATOM 802 C C . LEU A 1 97 ? 0.687 0.148 20.877 1.00 70.06 97 LEU A C 1
ATOM 804 O O . LEU A 1 97 ? 1.561 0.060 21.740 1.00 70.06 97 LEU A O 1
ATOM 808 N N . ARG A 1 98 ? -0.547 -0.333 21.068 1.00 76.44 98 ARG A N 1
ATOM 809 C CA . ARG A 1 98 ? -0.958 -1.009 22.312 1.00 76.44 98 ARG A CA 1
ATOM 810 C C . ARG A 1 98 ? -0.186 -2.298 22.567 1.00 76.44 98 ARG A C 1
ATOM 812 O O . ARG A 1 98 ? 0.218 -2.549 23.696 1.00 76.44 98 ARG A O 1
ATOM 819 N N . GLN A 1 99 ? 0.077 -3.102 21.537 1.00 76.25 99 GLN A N 1
ATOM 820 C CA . GLN A 1 99 ? 0.839 -4.344 21.697 1.00 76.25 99 GLN A CA 1
ATOM 821 C C . GLN A 1 99 ? 2.325 -4.092 22.006 1.00 76.25 99 GLN A C 1
ATOM 823 O O . GLN A 1 99 ? 2.925 -4.830 22.785 1.00 76.25 99 GLN A O 1
ATOM 828 N N . PHE A 1 100 ? 2.936 -3.086 21.377 1.00 76.12 100 PHE A N 1
ATOM 829 C CA . PHE A 1 100 ? 4.369 -2.811 21.490 1.00 76.12 100 PHE A CA 1
ATOM 830 C C . PHE A 1 100 ? 4.725 -2.047 22.772 1.00 76.12 100 PHE A C 1
ATOM 832 O O . PHE A 1 100 ? 5.704 -2.387 23.431 1.00 76.12 100 PHE A O 1
ATOM 839 N N . PHE A 1 101 ? 3.928 -1.039 23.136 1.00 80.12 101 PHE A N 1
ATOM 840 C CA . PHE A 1 101 ? 4.176 -0.162 24.288 1.00 80.12 101 PHE A CA 1
ATOM 841 C C . PHE A 1 101 ? 3.331 -0.523 25.524 1.00 80.12 101 PHE A C 1
ATOM 843 O O . PHE A 1 101 ? 3.605 -0.049 26.628 1.00 80.12 101 PHE A O 1
ATOM 850 N N . GLY A 1 102 ? 2.318 -1.383 25.376 1.00 83.62 102 GLY A N 1
ATOM 851 C CA . GLY A 1 102 ? 1.517 -1.901 26.484 1.00 83.62 102 GLY A CA 1
ATOM 852 C C . GLY A 1 102 ? 0.888 -0.794 27.333 1.00 83.62 102 GLY A C 1
ATOM 853 O O . GLY A 1 102 ? 0.279 0.145 26.820 1.00 83.62 102 GLY A O 1
ATOM 854 N N . ARG A 1 103 ? 1.084 -0.895 28.654 1.00 81.75 103 ARG A N 1
ATOM 855 C CA . ARG A 1 103 ? 0.520 0.031 29.649 1.00 81.75 103 ARG A CA 1
ATOM 856 C C . ARG A 1 103 ? 0.896 1.494 29.428 1.00 81.75 103 ARG A C 1
ATOM 858 O O . ARG A 1 103 ? 0.070 2.355 29.702 1.00 81.75 103 ARG A O 1
ATOM 865 N N . GLU A 1 104 ? 2.101 1.782 28.938 1.00 84.88 104 GLU A N 1
ATOM 866 C CA . GLU A 1 104 ? 2.538 3.168 28.712 1.00 84.88 104 GLU A CA 1
ATOM 867 C C . GLU A 1 104 ? 1.681 3.854 27.648 1.00 84.88 104 GLU A C 1
ATOM 869 O O . GLU A 1 104 ? 1.314 5.021 27.791 1.00 84.88 104 GLU A O 1
ATOM 874 N N . TYR A 1 105 ? 1.320 3.112 26.601 1.00 81.75 105 TYR A N 1
ATOM 875 C CA . TYR A 1 105 ? 0.465 3.629 25.543 1.00 81.75 105 TYR A CA 1
ATOM 876 C C . TYR A 1 105 ? -0.998 3.679 25.967 1.00 81.75 105 TYR A C 1
ATOM 878 O O . TYR A 1 105 ? -1.687 4.627 25.620 1.00 81.75 105 TYR A O 1
ATOM 886 N N . GLU A 1 106 ? -1.457 2.734 26.789 1.00 80.25 106 GLU A N 1
ATOM 887 C CA . GLU A 1 106 ? -2.802 2.772 27.375 1.00 80.25 106 GLU A CA 1
ATOM 888 C C . GLU A 1 106 ? -3.001 4.018 28.260 1.00 80.25 106 GLU A C 1
ATOM 890 O O . GLU A 1 106 ? -3.998 4.729 28.144 1.00 80.25 106 GLU A O 1
ATOM 895 N N . GLU A 1 107 ? -2.019 4.338 29.107 1.00 85.88 107 GLU A N 1
ATOM 896 C CA . GLU A 1 107 ? -2.036 5.543 29.945 1.00 85.88 107 GLU A CA 1
ATOM 897 C C . GLU A 1 107 ? -1.894 6.837 29.134 1.00 85.88 107 GLU A C 1
ATOM 899 O O . GLU A 1 107 ? -2.370 7.893 29.561 1.00 85.88 107 GLU A O 1
ATOM 904 N N . TYR A 1 108 ? -1.212 6.780 27.988 1.00 82.25 108 TYR A N 1
ATOM 905 C CA . TYR A 1 108 ? -1.093 7.896 27.055 1.00 82.25 108 TYR A CA 1
ATOM 906 C C . TYR A 1 108 ? -2.397 8.130 26.280 1.00 82.25 108 TYR A C 1
ATOM 908 O O . TYR A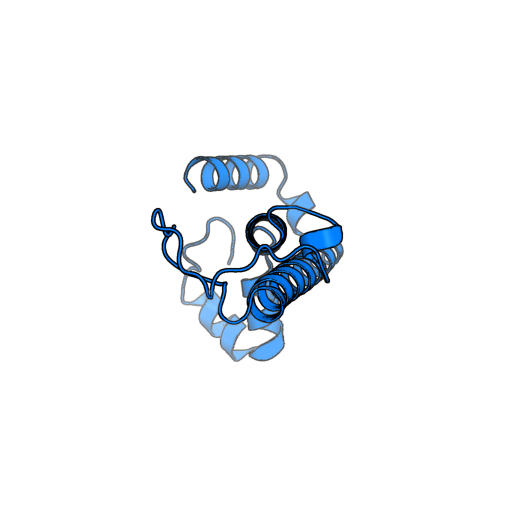 1 108 ? -2.863 9.268 26.222 1.00 82.25 108 TYR A O 1
ATOM 916 N N . ALA A 1 109 ? -3.019 7.068 25.766 1.00 77.38 109 ALA A N 1
ATOM 917 C CA . ALA A 1 109 ? -4.277 7.103 25.022 1.00 77.38 109 ALA A CA 1
ATOM 918 C C . ALA A 1 109 ? -5.425 7.673 25.875 1.00 77.38 109 ALA A C 1
ATOM 920 O O . ALA A 1 109 ? -6.185 8.523 25.420 1.00 77.38 109 ALA A O 1
ATOM 921 N N . GLN A 1 110 ? -5.452 7.356 27.175 1.00 80.50 110 GLN A N 1
ATOM 922 C CA . GLN A 1 110 ? -6.398 7.964 28.122 1.00 80.50 110 GLN A CA 1
ATOM 923 C C . GLN A 1 110 ? -6.226 9.480 28.310 1.00 80.50 110 GLN A C 1
ATOM 925 O O . GLN A 1 110 ? -7.151 10.158 28.759 1.00 80.50 110 GLN A O 1
ATOM 930 N N . LYS A 1 111 ? -5.040 10.027 28.024 1.00 83.06 111 LYS A N 1
ATOM 931 C CA . LYS A 1 111 ? -4.719 11.452 28.214 1.00 83.06 111 LYS A CA 1
ATOM 932 C C . LYS A 1 111 ? -4.799 12.246 26.916 1.00 83.06 111 LYS A C 1
ATOM 934 O O . LYS A 1 111 ? -4.979 13.463 26.968 1.00 83.06 111 LYS A O 1
ATOM 939 N N . VAL A 1 112 ? -4.623 11.591 25.771 1.00 76.56 112 VAL A N 1
ATOM 940 C CA . VAL A 1 112 ? -4.489 12.240 24.467 1.00 76.56 112 VAL A CA 1
ATOM 941 C C . VAL A 1 112 ? -5.410 11.560 23.469 1.00 76.56 112 VAL A C 1
ATOM 943 O O . VAL A 1 112 ? -5.181 10.426 23.065 1.00 76.56 112 VAL A O 1
ATOM 946 N N . HIS A 1 113 ? -6.435 12.293 23.036 1.00 67.00 113 HIS A N 1
ATOM 947 C CA . HIS A 1 113 ? -7.332 11.834 21.986 1.00 67.00 113 HIS A CA 1
ATOM 948 C C . HIS A 1 113 ? -6.540 11.555 20.702 1.00 67.00 113 HIS A C 1
ATOM 950 O O . HIS A 1 113 ? -5.751 12.395 20.265 1.00 67.00 113 HIS A O 1
ATOM 956 N N . SER A 1 114 ? -6.790 10.407 20.075 1.00 66.38 114 SER A N 1
ATOM 957 C CA . SER A 1 114 ? -6.077 9.942 18.875 1.00 66.38 114 SER A CA 1
ATOM 958 C C . SER A 1 114 ? -6.188 10.891 17.668 1.00 66.38 114 SER A C 1
ATOM 960 O O . SER A 1 114 ? -5.441 10.761 16.700 1.00 66.38 114 SER A O 1
ATOM 962 N N . GLY A 1 115 ? -7.143 11.832 17.685 1.00 60.47 115 GLY A N 1
ATOM 963 C CA . GLY A 1 115 ? -7.483 12.685 16.539 1.00 60.47 115 GLY A CA 1
ATOM 964 C C . GLY A 1 115 ? -8.203 11.924 15.420 1.00 60.47 115 GLY A C 1
ATOM 965 O O . GLY A 1 115 ? -8.624 12.527 14.431 1.00 60.47 115 GLY A O 1
ATOM 966 N N . LEU A 1 116 ? -8.373 10.612 15.594 1.00 51.84 116 LEU A N 1
ATOM 967 C CA . LEU A 1 116 ? -9.148 9.732 14.745 1.00 51.84 116 LEU A CA 1
ATOM 968 C C . LEU A 1 116 ? -10.505 9.505 15.424 1.00 51.84 116 LEU A C 1
ATOM 970 O O . LEU A 1 116 ? -10.561 9.074 16.579 1.00 51.84 116 LEU A O 1
ATOM 974 N N . PRO A 1 117 ? -11.621 9.797 14.741 1.00 48.34 117 PRO A N 1
ATOM 975 C CA . PRO A 1 117 ? -12.933 9.638 15.345 1.00 48.34 117 PRO A CA 1
ATOM 976 C C . PRO A 1 117 ? -13.141 8.177 15.777 1.00 48.34 117 PRO A C 1
ATOM 978 O O . PRO A 1 117 ? -12.906 7.252 14.997 1.00 48.34 117 PRO A O 1
ATOM 981 N N . PHE A 1 118 ? -13.604 7.988 17.018 1.00 45.56 118 PHE A N 1
ATOM 982 C CA . PHE A 1 118 ? -13.921 6.692 17.638 1.00 45.56 118 PHE A CA 1
ATOM 983 C C . PHE A 1 118 ? -12.722 5.778 17.956 1.00 45.56 118 PHE A C 1
ATOM 985 O O . PHE A 1 118 ? -12.911 4.574 18.113 1.00 45.56 118 PHE A O 1
ATOM 992 N N . ILE A 1 119 ? -11.497 6.301 18.055 1.00 53.50 119 ILE A N 1
ATOM 993 C CA . ILE A 1 119 ? -10.352 5.592 18.651 1.00 53.50 119 ILE A CA 1
ATOM 994 C C . ILE A 1 119 ? -10.015 6.284 19.981 1.00 53.50 119 ILE A C 1
ATOM 996 O O . ILE A 1 119 ? -9.524 7.416 19.968 1.00 53.50 119 ILE A O 1
ATOM 1000 N N . GLU A 1 120 ? -10.346 5.626 21.098 1.00 53.03 120 GLU A N 1
ATOM 1001 C CA . GLU A 1 120 ? -9.999 6.021 22.478 1.00 53.03 120 GLU A CA 1
ATOM 1002 C C . GLU A 1 120 ? -8.886 5.144 23.028 1.00 53.03 120 GLU A C 1
ATOM 1004 O O . GLU A 1 120 ? -8.984 3.908 22.855 1.00 53.03 120 GLU A O 1
#

InterPro domains:
  IPR007269 Isoprenylcysteine carboxyl methyltransferase [PF04140] (29-90)

pLDDT: mean 71.16, std 11.49, range [45.56, 89.81]

Organism: NCBI:txid65489

Nearest PDB structures (foldseek):
  5v7p-assembly1_A  TM=6.173E-01  e=2.249E-05  Tribolium castaneum
  5vg9-assembly1_A  TM=6.250E-01  e=4.950E-05  Tribolium castaneum

Secondary structure (DSSP, 8-state):
-HHHHHHHHHHHHH-GGGG--HHHHHHHHHHHHHHHHHHHHHHHHHGGG--SS---S--TT-----SGGGGT-S-HHHHHHHHHHHHHTSSHHHHHHHHHHTHHHHHHHTTS--SSTT--

Radius of gyration: 19.28 Å; Cα contacts (8 Å, |Δi|>4): 92; chains: 1; bounding box: 44×24×55 Å

Solvent-accessible surface area (backbone atoms only — not comparable to full-atom values): 6978 Å² total; per-residue (Å²): 107,73,65,60,53,51,51,54,51,50,43,53,74,74,44,59,74,76,78,67,48,66,65,57,37,52,52,16,50,54,33,29,52,51,10,50,50,39,27,51,47,36,44,62,66,37,44,95,58,56,62,99,56,92,74,89,70,92,49,97,84,60,65,90,73,60,59,73,61,41,59,81,35,94,54,37,43,61,54,12,48,51,40,22,54,60,15,61,73,33,72,45,68,64,53,50,45,41,70,74,50,36,68,63,40,53,62,43,37,77,75,42,79,67,86,47,91,93,51,115

Sequence (120 aa):
MSFAMLEHLTEALLFPELKEYWFVSYVGLVMVIIGEVIRKLAVVTAGRSFTHVIRIHYEDQHKLITHGVYRLMRHPGYSGFLIWAVGTQTRYEEFFLRQFFGREYEEYAQKVHSGLPFIE

Mean predicted aligned error: 12.49 Å

Foldseek 3Di:
DVVLLVVLVVCCVPPVPVLPPPVLLVVLVVLLVQLVVLQVQVCVQCDVLDDPDDDPDDDPPNDDRCDDSNVVDVCSNVVSVVSNVSSVSRPNVLVVCCVPVPPVVVVVCVVDPPVRPPRD